Protein AF-A0A7V8XQK3-F1 (afdb_monomer)

Sequence (103 aa):
MTENQSPPPEGLWTGATRRQLLQGGGVLAAGWMLPAAAFDQAGLPQRQVPSKSIYESIGVRPLINARGTVTIVGASRVLPEVKEAMDRASREYVQLDELMEGV

Structure (mmCIF, N/CA/C/O backbone):
data_AF-A0A7V8XQK3-F1
#
_entry.id   AF-A0A7V8XQK3-F1
#
loop_
_atom_site.group_PDB
_atom_site.id
_atom_site.type_symbol
_atom_site.label_atom_id
_atom_site.label_alt_id
_atom_site.label_comp_id
_atom_site.label_asym_id
_atom_site.label_entity_id
_atom_site.label_seq_id
_atom_site.pdbx_PDB_ins_code
_atom_site.Cartn_x
_atom_site.Cartn_y
_atom_site.Cartn_z
_atom_site.occupancy
_atom_site.B_iso_or_equiv
_atom_site.auth_seq_id
_atom_site.auth_comp_id
_atom_site.auth_asym_id
_atom_site.auth_atom_id
_atom_site.pdbx_PDB_model_num
ATOM 1 N N . MET A 1 1 ? 35.742 6.804 -15.413 1.00 46.41 1 MET A N 1
ATOM 2 C CA . MET A 1 1 ? 36.785 7.341 -14.511 1.00 46.41 1 MET A CA 1
ATOM 3 C C . MET A 1 1 ? 36.784 8.846 -14.733 1.00 46.41 1 MET A C 1
ATOM 5 O O . ME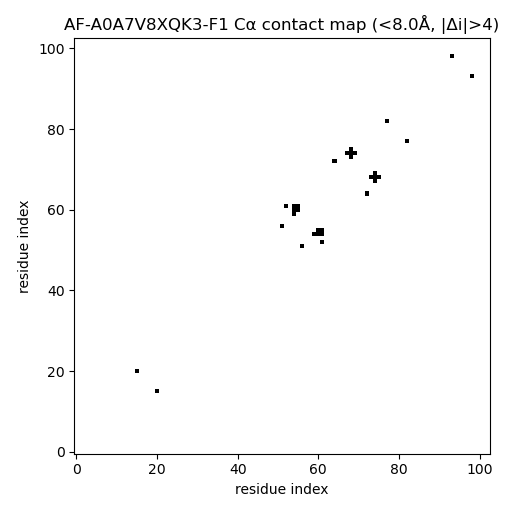T A 1 1 ? 37.294 9.277 -15.748 1.00 46.41 1 MET A O 1
ATOM 9 N N . THR A 1 2 ? 36.027 9.647 -13.995 1.00 45.94 2 THR A N 1
ATOM 10 C CA . THR A 1 2 ? 36.274 9.960 -12.584 1.00 45.94 2 THR A CA 1
ATOM 11 C C . THR A 1 2 ? 34.981 10.346 -11.862 1.00 45.94 2 THR A C 1
ATOM 13 O O . THR A 1 2 ? 34.301 11.309 -12.199 1.00 45.94 2 THR A O 1
ATOM 16 N N . GLU A 1 3 ? 34.678 9.557 -10.842 1.00 50.25 3 GLU A N 1
ATOM 17 C CA . GLU A 1 3 ? 33.836 9.898 -9.705 1.00 50.25 3 GLU A CA 1
ATOM 18 C C . GLU A 1 3 ? 34.603 10.941 -8.875 1.00 50.25 3 GLU A C 1
ATOM 20 O O . GLU A 1 3 ? 35.726 10.672 -8.457 1.00 50.25 3 GLU A O 1
ATOM 25 N N . ASN A 1 4 ? 34.060 12.149 -8.700 1.00 52.28 4 ASN A N 1
ATOM 26 C CA . ASN A 1 4 ? 34.611 13.132 -7.762 1.00 52.28 4 ASN A CA 1
ATOM 27 C C . ASN A 1 4 ? 33.606 13.338 -6.628 1.00 52.28 4 ASN A C 1
ATOM 29 O O . ASN A 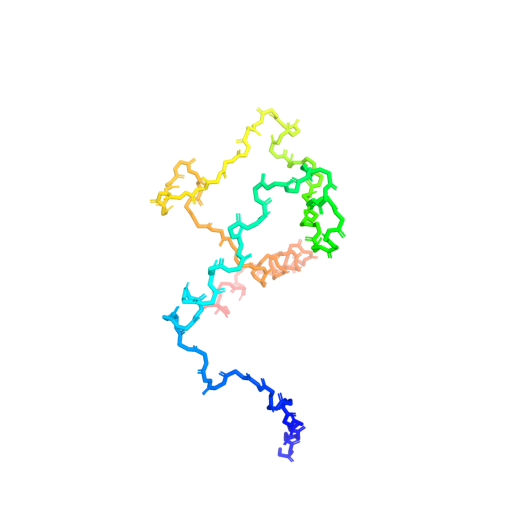1 4 ? 32.741 14.214 -6.672 1.00 52.28 4 ASN A O 1
ATOM 33 N N . GLN A 1 5 ? 33.709 12.443 -5.647 1.00 57.34 5 GLN A N 1
ATOM 34 C CA . GLN A 1 5 ? 33.075 12.538 -4.341 1.00 57.34 5 GLN A CA 1
ATOM 35 C C . GLN A 1 5 ? 33.626 13.756 -3.601 1.00 57.34 5 GLN A C 1
ATOM 37 O O . GLN A 1 5 ? 34.806 13.824 -3.268 1.00 57.34 5 GLN A O 1
ATOM 42 N N . SER A 1 6 ? 32.749 14.713 -3.314 1.00 55.22 6 SER A N 1
ATOM 43 C CA . SER A 1 6 ? 32.991 15.676 -2.242 1.00 55.22 6 SER A CA 1
ATOM 44 C C . SER A 1 6 ? 32.832 14.944 -0.901 1.00 55.22 6 SER A C 1
ATOM 46 O O . SER A 1 6 ? 31.825 14.248 -0.737 1.00 55.22 6 SER A O 1
ATOM 48 N N . PRO A 1 7 ? 33.777 15.049 0.050 1.00 64.75 7 PRO A N 1
ATOM 49 C CA . PRO A 1 7 ? 33.618 14.407 1.349 1.00 64.75 7 PRO A CA 1
ATOM 50 C C . PRO A 1 7 ? 32.464 15.069 2.126 1.00 64.75 7 PRO A C 1
ATOM 52 O O . PRO A 1 7 ? 32.339 16.298 2.102 1.00 64.75 7 PRO A O 1
ATOM 55 N N . PRO A 1 8 ? 31.596 14.297 2.807 1.00 64.56 8 PRO A N 1
ATOM 56 C CA . PRO A 1 8 ? 30.631 14.872 3.736 1.00 64.56 8 PRO A CA 1
ATOM 57 C C . PRO A 1 8 ? 31.375 15.501 4.929 1.00 64.56 8 PRO A C 1
ATOM 59 O O . PRO A 1 8 ? 32.406 14.975 5.344 1.00 64.56 8 PRO A O 1
ATOM 62 N N . PRO A 1 9 ? 30.873 16.606 5.507 1.00 54.78 9 PRO A N 1
ATOM 63 C CA . PRO A 1 9 ? 31.539 17.275 6.619 1.00 54.78 9 PRO A CA 1
ATOM 64 C C . PRO A 1 9 ? 31.611 16.349 7.841 1.00 54.78 9 PRO A C 1
ATOM 66 O O . PRO A 1 9 ? 30.589 16.002 8.439 1.00 54.78 9 PRO A O 1
ATOM 69 N N . GLU A 1 10 ? 32.827 15.962 8.226 1.00 62.44 10 GLU A N 1
ATOM 70 C CA . GLU A 1 10 ? 33.101 15.250 9.473 1.00 62.44 10 GLU A CA 1
ATOM 71 C C . GLU A 1 10 ? 32.822 16.151 10.683 1.00 62.44 10 GLU A C 1
ATOM 73 O O . GLU A 1 10 ? 33.653 16.936 11.136 1.00 62.44 10 GLU A O 1
ATOM 78 N N . GLY A 1 11 ? 31.601 16.031 11.203 1.00 53.00 11 GLY A N 1
ATOM 79 C CA . GLY A 1 11 ? 31.122 16.747 12.375 1.00 53.00 11 GLY A CA 1
ATOM 80 C C . GLY A 1 11 ? 30.688 15.813 13.506 1.00 53.00 11 GLY A C 1
ATOM 81 O O . GLY A 1 11 ? 29.641 15.182 13.431 1.00 53.00 11 GLY A O 1
ATOM 82 N N . LEU A 1 12 ? 31.470 15.834 14.590 1.00 54.66 12 LEU A N 1
ATOM 83 C CA . LEU A 1 12 ? 31.018 15.968 15.989 1.00 54.66 12 LEU A CA 1
ATOM 84 C C . LEU A 1 12 ? 30.414 14.778 16.769 1.00 54.66 12 LEU A C 1
ATOM 86 O O . LEU A 1 12 ? 30.062 14.972 17.932 1.00 54.66 12 LEU A O 1
ATOM 90 N N . TRP A 1 13 ? 30.367 13.547 16.252 1.00 56.75 13 TRP A N 1
ATOM 91 C CA . TRP A 1 13 ? 29.728 12.422 16.974 1.00 56.75 13 TRP A CA 1
ATOM 92 C C . TRP A 1 13 ? 30.661 11.252 17.321 1.00 56.75 13 TRP A C 1
ATOM 94 O O . TRP A 1 13 ? 30.300 10.098 17.115 1.00 56.75 13 TRP A O 1
ATOM 104 N N . THR A 1 14 ? 31.846 11.510 17.882 1.00 62.44 14 THR A N 1
ATOM 105 C CA . THR A 1 14 ? 32.814 10.433 18.206 1.00 62.44 14 THR A CA 1
ATOM 106 C C . THR A 1 14 ? 33.132 10.275 19.698 1.00 62.44 14 THR A C 1
ATOM 108 O O . THR A 1 14 ? 34.180 9.740 20.042 1.00 62.44 14 THR A O 1
ATOM 111 N N . GLY A 1 15 ? 32.258 10.707 20.619 1.00 63.44 15 GLY A N 1
ATOM 112 C CA . GLY A 1 15 ? 32.619 10.649 22.049 1.00 63.44 15 GLY A CA 1
ATOM 113 C C . GLY A 1 15 ? 31.516 10.578 23.103 1.00 63.44 15 GLY A C 1
ATOM 114 O O . GLY A 1 15 ? 31.846 10.483 24.281 1.00 63.44 15 GLY A O 1
ATOM 115 N N . ALA A 1 16 ? 30.229 10.603 22.750 1.00 66.81 16 ALA A N 1
ATOM 116 C CA . ALA A 1 16 ? 29.169 10.563 23.760 1.00 66.81 16 ALA A CA 1
ATOM 117 C C . ALA A 1 16 ? 28.744 9.116 24.063 1.00 66.81 16 ALA A C 1
ATOM 119 O O . ALA A 1 16 ? 28.121 8.442 23.243 1.00 66.81 16 ALA A O 1
ATOM 120 N N . THR A 1 17 ? 29.056 8.628 25.265 1.00 79.88 17 THR A N 1
ATOM 121 C CA . THR A 1 17 ? 28.644 7.282 25.698 1.00 79.88 17 THR A CA 1
ATOM 122 C C . THR A 1 17 ? 27.204 7.325 26.231 1.00 79.88 17 THR A C 1
ATOM 124 O O . THR A 1 17 ? 26.858 8.257 26.953 1.00 79.88 17 THR A O 1
ATOM 127 N N . ARG A 1 18 ? 26.363 6.299 25.986 1.00 72.38 18 ARG A N 1
ATOM 128 C CA . ARG A 1 18 ? 24.962 6.225 26.498 1.00 72.38 18 ARG A CA 1
ATOM 129 C C . ARG A 1 18 ? 24.837 6.558 27.995 1.00 72.38 18 ARG A C 1
ATOM 131 O O . ARG A 1 18 ? 23.871 7.174 28.427 1.00 72.38 18 ARG A O 1
ATOM 138 N N . ARG A 1 19 ? 25.850 6.181 28.779 1.00 71.94 19 ARG A N 1
ATOM 139 C CA . ARG A 1 19 ? 25.966 6.479 30.213 1.00 71.94 19 ARG A CA 1
ATOM 140 C C . ARG A 1 19 ? 26.166 7.970 30.514 1.00 71.94 19 ARG A C 1
ATOM 142 O O . ARG A 1 19 ? 25.562 8.455 31.458 1.00 71.94 19 ARG A O 1
ATOM 149 N N . GLN A 1 20 ? 26.958 8.693 29.721 1.00 67.44 20 GLN A N 1
ATOM 150 C CA . GLN A 1 20 ? 27.131 10.146 29.866 1.00 67.44 20 GLN A CA 1
ATOM 151 C C . GLN A 1 20 ? 25.836 10.896 29.528 1.00 67.44 20 GLN A C 1
ATOM 153 O O . GLN A 1 20 ? 25.508 11.869 30.196 1.00 67.44 20 GLN A O 1
ATOM 158 N N . LEU A 1 21 ? 25.059 10.397 28.559 1.00 70.06 21 LEU A N 1
ATOM 159 C CA . LEU A 1 21 ? 23.734 10.936 28.229 1.00 70.06 21 LEU A CA 1
ATOM 160 C C . LEU A 1 21 ? 22.734 10.777 29.385 1.00 70.06 21 LEU A C 1
ATOM 162 O O . LEU A 1 21 ? 22.009 11.714 29.697 1.00 70.06 21 LEU A O 1
ATOM 166 N N . LEU A 1 22 ? 22.728 9.624 30.062 1.00 71.44 22 LEU A N 1
ATOM 167 C CA . LEU A 1 22 ? 21.863 9.398 31.227 1.00 71.44 22 LEU A CA 1
ATOM 168 C C . LEU A 1 22 ? 22.340 10.161 32.474 1.00 71.44 22 LEU A C 1
ATOM 170 O O . LEU A 1 22 ? 21.519 10.665 33.233 1.00 71.44 22 LEU A O 1
ATOM 174 N N . GLN A 1 23 ? 23.655 10.300 32.667 1.00 66.56 23 GLN A N 1
ATOM 175 C CA . GLN A 1 23 ? 24.231 11.087 33.765 1.00 66.56 23 GLN A CA 1
ATOM 176 C C . GLN A 1 23 ? 23.995 12.598 33.595 1.00 66.56 23 GLN A C 1
ATOM 178 O O . GLN A 1 23 ? 23.840 13.299 34.592 1.00 66.56 23 GLN A O 1
ATOM 183 N N . GLY A 1 24 ? 23.879 13.095 32.358 1.00 60.75 24 GLY A N 1
ATOM 184 C CA . GLY A 1 24 ? 23.462 14.473 32.064 1.00 60.75 24 GLY A CA 1
ATOM 185 C C . GLY A 1 24 ? 21.979 14.772 32.344 1.00 60.75 24 GLY A C 1
ATOM 186 O O . GLY A 1 24 ? 21.576 15.933 32.319 1.00 60.75 24 GLY A O 1
ATOM 187 N N . GLY A 1 25 ? 21.159 13.757 32.647 1.00 58.84 25 GLY A N 1
ATOM 188 C CA . GLY A 1 25 ? 19.711 13.889 32.861 1.00 58.84 25 GLY A CA 1
ATOM 189 C C . GLY A 1 25 ? 19.287 14.545 34.182 1.00 58.84 25 GLY A C 1
ATOM 190 O O . GLY A 1 25 ? 18.109 14.859 34.347 1.00 58.84 25 GLY A O 1
ATOM 191 N N . GLY A 1 26 ? 20.214 14.799 35.114 1.00 57.59 26 GLY A N 1
ATOM 192 C CA . GLY A 1 26 ? 19.900 15.398 36.421 1.00 57.59 26 GLY A CA 1
ATOM 193 C C . GLY A 1 26 ? 19.320 16.819 36.350 1.00 57.59 26 GLY A C 1
ATOM 194 O O . GLY A 1 26 ? 18.591 17.230 37.249 1.00 57.59 26 GLY A O 1
ATOM 195 N N . VAL A 1 27 ? 19.570 17.555 35.262 1.00 56.88 27 VAL A N 1
ATOM 196 C CA . VAL A 1 27 ? 19.099 18.944 35.094 1.00 56.88 27 VAL A CA 1
ATOM 197 C C . VAL A 1 27 ? 17.608 19.021 34.704 1.00 56.88 27 VAL A C 1
ATOM 199 O O . VAL A 1 27 ? 16.987 20.071 34.834 1.00 56.88 27 VAL A O 1
ATOM 202 N N . LEU A 1 28 ? 16.980 17.903 34.309 1.00 58.06 28 LEU A N 1
ATOM 203 C CA . LEU A 1 28 ? 15.544 17.851 33.986 1.00 58.06 28 LEU A CA 1
ATOM 204 C C . LEU A 1 28 ? 14.629 17.774 35.222 1.00 58.06 28 LEU A C 1
ATOM 206 O O . LEU A 1 28 ? 13.412 17.893 35.086 1.00 58.06 28 LEU A O 1
ATOM 210 N N . ALA A 1 29 ? 15.178 17.623 36.433 1.00 56.41 29 ALA A N 1
ATOM 211 C CA . ALA A 1 29 ? 14.381 17.561 37.661 1.00 56.41 29 ALA A CA 1
ATOM 212 C C . ALA A 1 29 ? 13.609 18.867 37.956 1.00 56.41 29 ALA A C 1
ATOM 214 O O . ALA A 1 29 ? 12.569 18.823 38.608 1.00 56.41 29 ALA A O 1
ATOM 215 N N . ALA A 1 30 ? 14.047 20.013 37.418 1.00 56.91 30 ALA A N 1
ATOM 216 C CA . ALA A 1 30 ? 13.316 21.282 37.516 1.00 56.91 30 ALA A CA 1
ATOM 217 C C . ALA A 1 30 ? 12.170 21.421 36.488 1.00 56.91 30 ALA A C 1
ATOM 219 O O . ALA A 1 30 ? 11.321 22.300 36.622 1.00 56.91 30 ALA A O 1
ATOM 220 N N . GLY A 1 31 ? 12.108 20.547 35.474 1.00 57.78 31 GLY A N 1
ATOM 221 C CA . GLY A 1 31 ? 11.114 20.617 34.397 1.00 57.78 31 GLY A CA 1
ATOM 222 C C . GLY A 1 31 ? 9.680 20.298 34.833 1.00 57.78 31 GLY A C 1
ATOM 223 O O . GLY A 1 31 ? 8.740 20.730 34.178 1.00 57.78 31 GLY A O 1
ATOM 224 N N . TRP A 1 32 ? 9.498 19.612 35.967 1.00 60.59 32 TRP A N 1
ATOM 225 C CA . TRP A 1 32 ? 8.178 19.315 36.542 1.00 60.59 32 TRP A CA 1
ATOM 226 C C . TRP A 1 32 ? 7.492 20.541 37.165 1.00 60.59 32 TRP A C 1
ATOM 228 O O . TRP A 1 32 ? 6.288 20.504 37.400 1.00 60.59 32 TRP A O 1
ATOM 238 N N . MET A 1 33 ? 8.240 21.620 37.438 1.00 66.19 33 MET A N 1
ATOM 239 C CA . MET A 1 33 ? 7.695 22.883 37.959 1.00 66.19 33 MET A CA 1
ATOM 240 C C . MET A 1 33 ? 7.362 23.898 36.856 1.00 66.19 33 MET A C 1
ATOM 242 O O . MET A 1 33 ? 6.804 24.955 37.149 1.00 66.19 33 MET A O 1
ATOM 246 N N . LEU A 1 34 ? 7.694 23.605 35.593 1.00 65.38 34 LEU A N 1
ATOM 247 C CA . LEU A 1 34 ? 7.346 24.471 34.471 1.00 65.38 34 LEU A CA 1
ATOM 248 C C . LEU A 1 34 ? 5.882 24.233 34.067 1.00 65.38 34 LEU A C 1
ATOM 250 O O . LEU A 1 34 ? 5.468 23.079 33.931 1.00 65.38 34 LEU A O 1
ATOM 254 N N . PRO A 1 35 ? 5.078 25.293 33.855 1.00 61.81 35 PRO A N 1
ATOM 255 C CA . PRO A 1 35 ? 3.711 25.138 33.373 1.00 61.81 35 PRO A CA 1
ATOM 256 C C . PR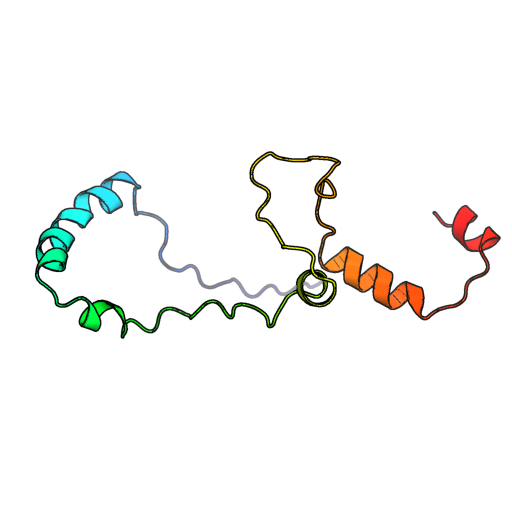O A 1 35 ? 3.717 24.380 32.042 1.00 61.81 35 PRO A C 1
ATOM 258 O O . PRO A 1 35 ? 4.544 24.657 31.176 1.00 61.81 35 PRO A O 1
ATOM 261 N N . ALA A 1 36 ? 2.774 23.451 31.855 1.00 60.81 36 ALA A N 1
ATOM 262 C CA . ALA A 1 36 ? 2.674 22.608 30.656 1.00 60.81 36 ALA A CA 1
ATOM 263 C C . ALA A 1 36 ? 2.680 23.408 29.332 1.00 60.81 36 ALA A C 1
ATOM 265 O O . ALA A 1 36 ? 3.151 22.913 28.313 1.00 60.81 36 ALA A O 1
ATOM 266 N N . ALA A 1 37 ? 2.243 24.671 29.364 1.00 58.69 37 ALA A N 1
ATOM 267 C CA . ALA A 1 37 ? 2.292 25.602 28.236 1.00 58.69 37 ALA A CA 1
ATOM 268 C C . ALA A 1 37 ? 3.719 25.953 27.755 1.00 58.69 37 ALA A C 1
ATOM 270 O O . ALA A 1 37 ? 3.886 26.404 26.626 1.00 58.69 37 ALA A O 1
ATOM 271 N N . ALA A 1 38 ? 4.757 25.736 28.571 1.00 57.62 38 ALA A N 1
ATOM 272 C CA . ALA A 1 38 ? 6.151 25.956 28.181 1.00 57.62 38 ALA A CA 1
ATOM 273 C C . ALA A 1 38 ? 6.713 24.835 27.281 1.00 57.62 38 ALA A C 1
ATOM 275 O O . ALA A 1 38 ? 7.729 25.043 26.620 1.00 57.62 38 ALA A O 1
ATOM 276 N N . PHE A 1 39 ? 6.057 23.667 27.218 1.00 58.06 39 PHE A N 1
ATOM 277 C CA . PHE A 1 39 ? 6.441 22.563 26.325 1.00 58.06 39 PHE A CA 1
ATOM 278 C C . PHE A 1 39 ? 5.901 22.719 24.898 1.00 58.06 39 PHE A C 1
ATOM 280 O O . PHE A 1 39 ? 6.379 22.039 23.993 1.00 58.06 39 PHE A O 1
ATOM 287 N N . ASP A 1 40 ? 4.937 23.616 24.686 1.00 56.50 40 ASP A N 1
ATOM 288 C CA . ASP A 1 40 ? 4.258 23.796 23.397 1.00 56.50 40 ASP A CA 1
ATOM 289 C C . ASP A 1 40 ? 5.109 24.581 22.375 1.00 56.50 40 ASP A C 1
ATOM 291 O O . ASP A 1 40 ? 4.891 24.500 21.172 1.00 56.50 40 ASP A O 1
ATOM 295 N N . GLN A 1 41 ? 6.127 25.317 22.845 1.00 54.16 41 GLN A N 1
ATOM 296 C CA . GLN A 1 41 ? 6.900 26.275 22.037 1.00 54.16 41 GLN A CA 1
ATOM 297 C C . GLN A 1 41 ? 8.310 25.804 21.655 1.00 54.16 41 GLN A C 1
ATOM 299 O O . GLN A 1 41 ? 9.072 26.547 21.033 1.00 54.16 41 GLN A O 1
ATOM 304 N N . ALA A 1 42 ? 8.695 24.572 21.993 1.00 58.47 42 ALA A N 1
ATOM 305 C CA . ALA A 1 42 ? 9.872 23.987 21.368 1.00 58.47 42 ALA A CA 1
ATOM 306 C C . ALA A 1 42 ? 9.469 23.642 19.932 1.00 58.47 42 ALA A C 1
ATOM 308 O O . ALA A 1 42 ? 8.665 22.734 19.744 1.00 58.47 42 ALA A O 1
ATOM 309 N N . GLY A 1 43 ? 9.995 24.374 18.942 1.00 59.06 43 GLY A N 1
ATOM 310 C CA . GLY A 1 43 ? 9.778 24.196 17.496 1.00 59.06 43 GLY A CA 1
ATOM 311 C C . GLY A 1 43 ? 10.272 22.853 16.942 1.00 59.06 43 GLY A C 1
ATOM 312 O O . GLY A 1 43 ? 10.923 22.794 15.900 1.00 59.06 43 GLY A O 1
ATOM 313 N N . LEU A 1 44 ? 9.988 21.768 17.658 1.00 66.00 44 LEU A N 1
ATOM 314 C CA . LEU A 1 44 ? 10.118 20.403 17.216 1.00 66.00 44 LEU A CA 1
ATOM 315 C C . LEU A 1 44 ? 9.281 20.267 15.945 1.00 66.00 44 LEU A C 1
ATOM 317 O O . LEU A 1 44 ? 8.133 20.720 15.920 1.00 66.00 44 LEU A O 1
ATOM 321 N N . PRO A 1 45 ? 9.836 19.665 14.884 1.00 62.91 45 PRO A N 1
ATOM 322 C CA . PRO A 1 45 ? 9.099 19.461 13.653 1.00 62.91 45 PRO A CA 1
ATOM 323 C C . PRO A 1 45 ? 7.847 18.648 13.978 1.00 62.91 45 PRO A C 1
ATOM 325 O O . PRO A 1 45 ? 7.923 17.453 14.269 1.00 62.91 45 PRO A O 1
ATOM 328 N N . GLN A 1 46 ? 6.692 19.316 13.955 1.00 62.41 46 GLN A N 1
ATOM 329 C CA . GLN A 1 46 ? 5.394 18.671 14.060 1.00 62.41 46 GLN A CA 1
ATOM 330 C C . GLN A 1 46 ? 5.330 17.671 12.910 1.00 62.41 46 GLN A C 1
ATOM 332 O O . GLN A 1 46 ? 5.321 18.046 11.733 1.00 62.41 46 GLN A O 1
ATOM 337 N N . ARG A 1 47 ? 5.376 16.380 13.251 1.00 68.19 47 ARG A N 1
ATOM 338 C CA . ARG A 1 47 ? 5.229 15.295 12.287 1.00 68.19 47 ARG A CA 1
ATOM 339 C C . ARG A 1 47 ? 3.885 15.523 11.610 1.00 68.19 47 ARG A C 1
ATOM 341 O O . ARG A 1 47 ? 2.853 15.332 12.241 1.00 68.19 47 ARG A O 1
ATOM 348 N N . GLN A 1 48 ? 3.910 15.947 10.350 1.00 62.19 48 GLN A N 1
ATOM 349 C CA . GLN A 1 48 ? 2.704 16.094 9.546 1.00 62.19 48 GLN A CA 1
ATOM 350 C C . GLN A 1 48 ? 1.995 14.744 9.539 1.00 62.19 48 GLN A C 1
ATOM 352 O O . GLN A 1 48 ? 2.469 13.773 8.944 1.00 62.19 48 GLN A O 1
ATOM 357 N N . VAL A 1 49 ? 0.900 14.667 10.289 1.00 61.47 49 VAL A N 1
ATOM 358 C CA . VAL A 1 49 ? 0.001 13.527 10.240 1.00 61.47 49 VAL A CA 1
ATOM 359 C C . VAL A 1 49 ? -0.717 13.672 8.904 1.00 61.47 49 VAL A C 1
ATOM 361 O O . VAL A 1 49 ? -1.364 14.701 8.692 1.00 61.47 49 VAL A O 1
ATOM 364 N N . PRO A 1 50 ? -0.544 12.731 7.962 1.00 67.31 50 PRO A N 1
ATOM 365 C CA . PRO A 1 50 ? -1.225 12.826 6.684 1.00 67.31 50 PRO A CA 1
ATOM 366 C C . PRO A 1 50 ? -2.734 12.944 6.908 1.00 67.31 50 PRO A C 1
ATOM 368 O O . PRO A 1 50 ? -3.279 12.408 7.878 1.00 67.31 50 PRO A O 1
ATOM 371 N N . SER A 1 51 ? -3.394 13.666 6.002 1.00 66.69 51 SER A N 1
ATOM 372 C CA . SER A 1 51 ? -4.851 13.725 5.915 1.00 66.69 51 SER A CA 1
ATOM 373 C C . SER A 1 51 ? -5.440 12.308 5.914 1.00 66.69 51 SER A C 1
ATOM 375 O O . SER A 1 51 ? -4.764 11.356 5.520 1.00 66.69 51 SER A O 1
ATOM 377 N N . LYS A 1 52 ? -6.675 12.180 6.424 1.00 77.38 52 LYS A N 1
ATOM 378 C CA . LYS A 1 52 ? -7.386 10.913 6.691 1.00 77.38 52 LYS A CA 1
ATOM 379 C C . LYS A 1 52 ? -7.010 9.783 5.723 1.00 77.38 52 LYS A C 1
ATOM 381 O O . LYS A 1 52 ? -7.009 9.972 4.507 1.00 77.38 52 LYS A O 1
ATOM 386 N N . SER A 1 53 ? -6.720 8.602 6.268 1.00 87.25 53 SER A N 1
ATOM 387 C CA . SER A 1 53 ? -6.342 7.427 5.474 1.00 87.25 53 SER A CA 1
ATOM 388 C C . SER A 1 53 ? -7.439 7.072 4.463 1.00 87.25 53 SER A C 1
ATOM 390 O O . SER A 1 53 ? -8.622 7.160 4.779 1.00 87.25 53 SER A O 1
ATOM 392 N N . ILE A 1 5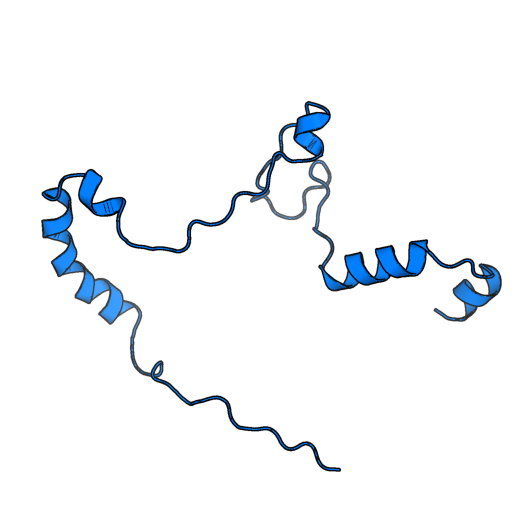4 ? -7.067 6.570 3.278 1.00 91.56 54 ILE A N 1
ATOM 393 C CA . ILE A 1 54 ? -8.029 6.003 2.310 1.00 91.56 54 ILE A CA 1
ATOM 394 C C . ILE A 1 54 ? -8.870 4.894 2.963 1.00 91.56 54 ILE A C 1
ATOM 396 O O . ILE A 1 54 ? -10.041 4.728 2.651 1.00 91.56 54 ILE A O 1
ATOM 400 N N . TYR A 1 55 ? -8.309 4.157 3.922 1.00 92.50 55 TYR A N 1
ATOM 401 C CA . TYR A 1 55 ? -9.069 3.152 4.660 1.00 92.50 55 TYR A CA 1
ATOM 402 C C . TYR A 1 55 ? -10.150 3.782 5.552 1.00 92.50 55 TYR A C 1
ATOM 404 O O . TYR A 1 55 ? -11.249 3.245 5.651 1.00 92.50 55 TYR A O 1
ATOM 412 N N . GLU A 1 56 ? -9.900 4.960 6.129 1.00 93.88 56 GLU A N 1
ATOM 413 C CA . GLU A 1 56 ? -10.895 5.659 6.951 1.00 93.88 56 GLU A CA 1
ATOM 414 C C . GLU A 1 56 ? -12.074 6.168 6.117 1.00 93.88 56 GLU A C 1
ATOM 416 O O . GLU A 1 56 ? -13.196 6.196 6.622 1.00 93.88 56 GLU A O 1
ATOM 421 N N . SER A 1 57 ? -11.864 6.525 4.841 1.00 92.50 57 SER A N 1
ATOM 422 C CA . SER A 1 57 ? -12.966 6.946 3.963 1.00 92.50 57 SER A CA 1
ATOM 423 C C . SER A 1 57 ? -13.928 5.804 3.623 1.00 92.50 57 SER A C 1
ATOM 425 O O . SER A 1 57 ? -15.106 6.061 3.389 1.00 92.50 57 SER A O 1
ATOM 427 N N . ILE A 1 58 ? -13.459 4.551 3.672 1.00 95.06 58 ILE A N 1
ATOM 428 C CA . ILE A 1 58 ? -14.287 3.343 3.524 1.00 95.06 58 ILE A CA 1
ATOM 429 C C . ILE A 1 58 ? -14.717 2.739 4.875 1.00 95.06 58 ILE A C 1
ATOM 431 O O . ILE A 1 58 ? -15.174 1.600 4.927 1.00 95.06 58 ILE A O 1
ATOM 435 N N . GLY A 1 59 ? -14.569 3.477 5.983 1.00 94.19 59 GLY A N 1
ATOM 436 C CA . GLY A 1 59 ? -14.990 3.041 7.322 1.00 94.19 59 GLY A CA 1
ATOM 437 C C . GLY A 1 59 ? -14.062 2.022 7.997 1.00 94.19 59 GLY A C 1
ATOM 438 O O . GLY A 1 59 ? -14.415 1.455 9.031 1.00 94.19 59 GLY A O 1
ATOM 439 N N . VAL A 1 60 ? -12.869 1.789 7.446 1.00 95.44 60 VAL A N 1
ATOM 440 C CA . VAL A 1 60 ? -11.867 0.862 7.987 1.00 95.44 60 VAL A CA 1
ATOM 441 C C . VAL A 1 60 ? -10.852 1.625 8.838 1.00 95.44 60 VAL A C 1
ATOM 443 O O . VAL A 1 60 ? -10.237 2.591 8.396 1.00 95.44 60 VAL A O 1
ATOM 446 N N . ARG A 1 61 ? -10.632 1.165 10.074 1.00 93.69 61 ARG A N 1
ATOM 447 C CA . ARG A 1 61 ? -9.691 1.785 11.017 1.00 93.69 61 ARG A CA 1
ATOM 448 C C . ARG A 1 61 ? -8.244 1.341 10.741 1.00 93.69 61 ARG A C 1
ATOM 450 O O . ARG A 1 61 ? -7.957 0.150 10.887 1.00 93.69 61 ARG A O 1
ATOM 457 N N . PRO A 1 62 ? -7.313 2.262 10.430 1.00 92.88 62 PRO A N 1
ATOM 458 C CA . PRO A 1 62 ? -5.892 1.945 10.335 1.00 92.88 62 PRO A CA 1
ATOM 459 C C . PRO A 1 62 ? -5.326 1.510 11.690 1.00 92.88 62 PRO A C 1
ATOM 461 O O . PRO A 1 62 ? -5.783 1.953 12.746 1.00 92.88 62 PRO A O 1
ATOM 464 N N . LEU A 1 63 ? -4.300 0.660 11.670 1.00 93.00 63 LEU A N 1
ATOM 465 C CA . LEU A 1 63 ? -3.632 0.185 12.881 1.00 93.00 63 LEU A CA 1
ATOM 466 C C . LEU A 1 63 ? -2.110 0.202 12.727 1.00 93.00 63 LEU A C 1
ATOM 468 O O . LEU A 1 63 ? -1.581 0.099 11.620 1.00 93.00 63 LEU A O 1
ATOM 472 N N . ILE A 1 64 ? -1.406 0.313 13.853 1.00 92.31 64 ILE A N 1
ATOM 473 C CA . ILE A 1 64 ? 0.051 0.172 13.915 1.00 92.31 64 ILE A CA 1
ATOM 474 C C . ILE A 1 64 ? 0.365 -1.300 14.174 1.00 92.31 64 ILE A C 1
ATOM 476 O O . ILE A 1 64 ? 0.009 -1.845 15.219 1.00 92.31 64 ILE A O 1
ATOM 480 N N . ASN A 1 65 ? 1.028 -1.950 13.220 1.00 94.06 65 ASN A N 1
ATOM 481 C CA . ASN A 1 65 ? 1.442 -3.336 13.378 1.00 94.06 65 ASN A CA 1
ATOM 482 C C . ASN A 1 65 ? 2.773 -3.417 14.146 1.00 94.06 65 ASN A C 1
ATOM 484 O O . ASN A 1 65 ? 3.810 -3.011 13.630 1.00 94.06 65 ASN A O 1
ATOM 488 N N . ALA A 1 66 ? 2.728 -3.976 15.358 1.00 94.81 66 ALA A N 1
ATOM 489 C CA . ALA A 1 66 ? 3.890 -4.258 16.208 1.00 94.81 66 ALA A CA 1
ATOM 490 C C . ALA A 1 66 ? 4.030 -5.759 16.548 1.00 94.81 66 ALA A C 1
ATOM 492 O O . ALA A 1 66 ? 4.734 -6.124 17.485 1.00 94.81 66 ALA A O 1
ATOM 493 N N . ARG A 1 67 ? 3.334 -6.638 15.807 1.00 95.75 67 ARG A N 1
ATOM 494 C CA . ARG A 1 67 ? 3.363 -8.102 15.997 1.00 95.75 67 ARG A CA 1
ATOM 495 C C . ARG A 1 67 ? 4.303 -8.812 15.006 1.00 95.75 67 ARG A C 1
ATOM 497 O O . ARG A 1 67 ? 4.559 -9.999 15.159 1.00 95.75 67 ARG A O 1
ATOM 504 N N . GLY A 1 68 ? 4.822 -8.106 14.001 1.00 94.38 68 GLY A N 1
ATOM 505 C CA . GLY A 1 68 ? 5.626 -8.684 12.916 1.00 94.38 68 GLY A CA 1
ATOM 506 C C . GLY A 1 68 ? 4.797 -8.933 11.653 1.00 94.38 68 GLY A C 1
ATOM 507 O O . GLY A 1 68 ? 3.839 -8.211 11.384 1.00 94.38 68 GLY A O 1
ATOM 508 N N . THR A 1 69 ? 5.155 -9.939 10.855 1.00 95.88 69 THR A N 1
ATOM 509 C CA . THR A 1 69 ? 4.507 -10.243 9.568 1.00 95.88 69 THR A CA 1
ATOM 510 C C . THR A 1 69 ? 3.217 -11.038 9.766 1.00 95.88 69 THR A C 1
ATOM 512 O O . THR A 1 69 ? 3.197 -12.265 9.768 1.00 95.88 69 THR A O 1
ATOM 515 N N . VAL A 1 70 ? 2.107 -10.323 9.950 1.00 96.94 70 VAL A N 1
ATOM 516 C CA . VAL A 1 70 ? 0.794 -10.928 10.212 1.00 96.94 70 VAL A CA 1
ATOM 517 C C . VAL A 1 70 ? -0.077 -10.879 8.961 1.00 96.94 70 VAL A C 1
ATOM 519 O O . VAL A 1 70 ? -0.394 -9.797 8.467 1.00 96.94 70 VAL A O 1
ATO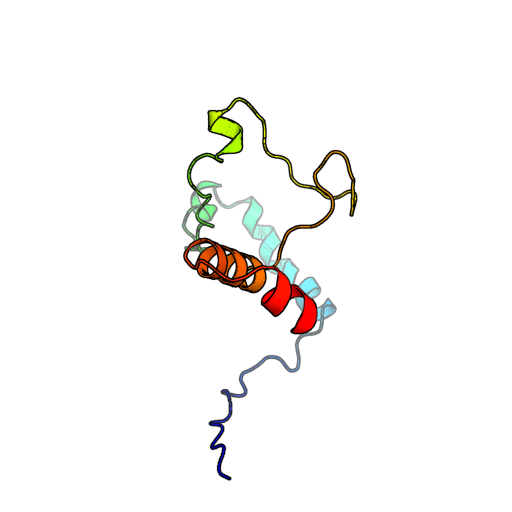M 522 N N . THR A 1 71 ? -0.540 -12.041 8.498 1.00 96.12 71 THR A N 1
ATOM 523 C CA . THR A 1 71 ? -1.351 -12.183 7.277 1.00 96.12 71 THR A CA 1
ATOM 524 C C . THR A 1 71 ? -2.621 -11.331 7.293 1.00 96.12 71 THR A C 1
ATOM 526 O O . THR A 1 71 ? -2.875 -10.612 6.333 1.00 96.12 71 THR A O 1
ATOM 529 N N . ILE A 1 72 ? -3.381 -11.321 8.399 1.00 96.12 72 ILE A N 1
ATOM 530 C CA . ILE A 1 72 ? -4.642 -10.553 8.493 1.00 96.12 72 ILE A CA 1
ATOM 531 C C . ILE A 1 72 ? -4.437 -9.027 8.407 1.00 96.12 72 ILE A C 1
ATOM 533 O O . ILE A 1 72 ? -5.386 -8.289 8.179 1.00 96.12 72 ILE A O 1
ATOM 537 N N . VAL A 1 73 ? -3.200 -8.546 8.586 1.00 94.31 73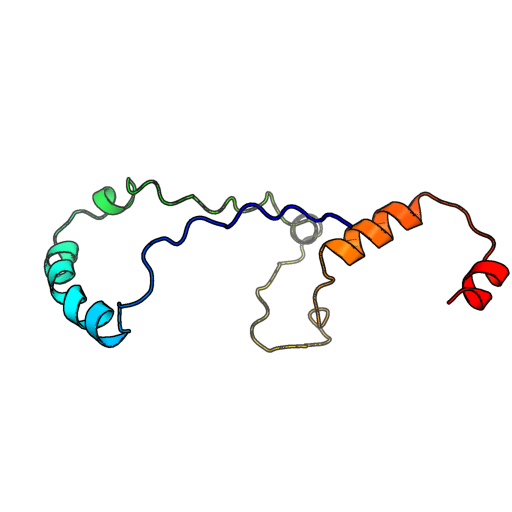 VAL A N 1
ATOM 538 C CA . VAL A 1 73 ? -2.828 -7.119 8.542 1.00 94.31 73 VAL A CA 1
ATOM 539 C C . VAL A 1 73 ? -2.020 -6.793 7.271 1.00 94.31 73 VAL A C 1
ATOM 541 O O . VAL A 1 73 ? -1.440 -5.720 7.147 1.00 94.31 73 VAL A O 1
ATOM 544 N N . GLY A 1 74 ? -1.958 -7.715 6.306 1.00 93.25 74 GLY A N 1
ATOM 545 C CA . GLY A 1 74 ? -1.245 -7.503 5.043 1.00 93.25 74 GLY A CA 1
ATOM 546 C C . GLY A 1 74 ? 0.266 -7.748 5.107 1.00 93.25 74 GLY A C 1
ATOM 547 O O . GLY A 1 74 ? 0.983 -7.309 4.217 1.00 93.25 74 GLY A O 1
ATOM 548 N N . ALA A 1 75 ? 0.754 -8.456 6.132 1.00 94.31 75 ALA A N 1
ATOM 549 C CA . ALA A 1 75 ? 2.152 -8.857 6.300 1.00 94.31 75 ALA A CA 1
ATOM 550 C C . ALA A 1 75 ? 3.162 -7.689 6.260 1.00 94.31 75 ALA A C 1
ATOM 552 O O . ALA A 1 75 ? 3.372 -7.035 7.284 1.00 94.31 75 ALA A O 1
ATOM 553 N N . SER A 1 76 ? 3.796 -7.451 5.109 1.00 93.50 76 SER A N 1
ATOM 554 C CA . SER A 1 76 ?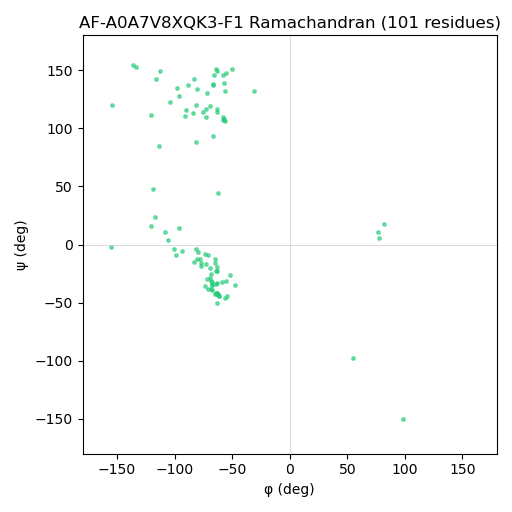 4.901 -6.503 4.916 1.00 93.50 76 SER A CA 1
ATOM 555 C C . SER A 1 76 ? 4.493 -5.325 4.034 1.00 93.50 76 SER A C 1
ATOM 557 O O . SER A 1 76 ? 3.675 -5.453 3.126 1.00 93.50 76 SER A O 1
ATOM 559 N N . ARG A 1 77 ? 5.100 -4.156 4.267 1.00 93.06 77 ARG A N 1
ATOM 560 C CA . ARG A 1 77 ? 4.873 -2.966 3.433 1.00 93.06 77 ARG A CA 1
ATOM 561 C C . ARG A 1 77 ? 5.843 -2.947 2.256 1.00 93.06 77 ARG A C 1
ATOM 563 O O . ARG A 1 77 ? 7.036 -3.157 2.437 1.00 93.06 77 ARG A O 1
ATOM 570 N N . VAL A 1 78 ? 5.322 -2.608 1.081 1.00 94.75 78 VAL A N 1
ATOM 571 C CA . VAL A 1 78 ? 6.118 -2.402 -0.135 1.00 94.75 78 VAL A CA 1
ATOM 572 C C . VAL A 1 78 ? 7.027 -1.176 0.023 1.00 94.75 78 VAL A C 1
ATOM 574 O O . VAL A 1 78 ? 6.587 -0.133 0.534 1.00 94.75 78 VAL A O 1
ATOM 577 N N . LEU A 1 79 ? 8.277 -1.317 -0.423 1.00 96.12 79 LEU A N 1
ATOM 578 C CA . LEU A 1 79 ? 9.292 -0.264 -0.438 1.00 96.12 79 LEU A CA 1
ATOM 579 C C . LEU A 1 79 ? 8.876 0.906 -1.359 1.00 96.12 79 LEU A C 1
ATOM 581 O O . LEU A 1 79 ? 8.142 0.680 -2.325 1.00 96.12 79 LEU A O 1
ATOM 585 N N . PRO A 1 80 ? 9.279 2.159 -1.072 1.00 95.62 80 PRO A N 1
ATOM 586 C CA . PRO A 1 80 ? 8.925 3.317 -1.900 1.00 95.62 80 PRO A CA 1
ATOM 587 C C . PRO A 1 80 ? 9.301 3.166 -3.381 1.00 95.62 80 PRO A C 1
ATOM 589 O O . PRO A 1 80 ? 8.465 3.422 -4.242 1.00 95.62 80 PRO A O 1
ATOM 592 N N . GLU A 1 81 ? 10.503 2.675 -3.668 1.00 96.31 81 GLU A N 1
ATOM 593 C CA . GLU A 1 81 ? 11.030 2.476 -5.021 1.00 96.31 81 GLU A CA 1
ATOM 594 C C . GLU A 1 81 ? 10.227 1.441 -5.819 1.00 96.31 81 GLU A C 1
ATOM 596 O O . GLU A 1 81 ? 10.001 1.605 -7.017 1.00 96.31 81 GLU A O 1
ATOM 601 N N . VAL A 1 82 ? 9.708 0.407 -5.149 1.00 97.50 82 VAL A N 1
ATOM 602 C CA . VAL A 1 82 ? 8.850 -0.598 -5.788 1.00 97.50 82 VAL A CA 1
ATOM 603 C C . VAL A 1 82 ? 7.488 0.007 -6.128 1.00 97.50 82 VAL A C 1
ATOM 605 O O . VAL A 1 82 ? 6.955 -0.265 -7.199 1.00 97.50 82 VAL A O 1
ATOM 608 N N . LYS A 1 83 ? 6.934 0.877 -5.271 1.00 97.06 83 LYS A N 1
ATOM 609 C CA . LYS A 1 83 ? 5.673 1.578 -5.577 1.00 97.06 83 LYS A CA 1
ATOM 610 C C . LYS A 1 83 ? 5.817 2.493 -6.785 1.00 97.06 83 LYS A C 1
ATOM 612 O O . LYS A 1 83 ? 4.923 2.524 -7.619 1.00 97.06 83 LYS A O 1
ATOM 617 N N . GLU A 1 84 ? 6.930 3.212 -6.879 1.00 97.25 84 GLU A N 1
ATOM 618 C CA . GLU A 1 84 ? 7.224 4.066 -8.029 1.00 97.25 84 GLU A CA 1
ATOM 619 C C . GLU A 1 84 ? 7.399 3.245 -9.314 1.00 97.25 84 GLU A C 1
ATOM 621 O O . GLU A 1 84 ? 6.868 3.612 -10.360 1.00 97.25 84 GLU A O 1
ATOM 626 N N . ALA A 1 85 ? 8.097 2.107 -9.246 1.00 97.00 85 ALA A N 1
ATOM 627 C CA . ALA A 1 85 ? 8.225 1.198 -10.384 1.00 97.00 85 ALA A CA 1
ATOM 628 C C . ALA A 1 85 ? 6.863 0.647 -10.838 1.00 97.00 85 ALA A C 1
ATOM 630 O O . ALA A 1 85 ? 6.575 0.657 -12.032 1.00 97.00 85 ALA A O 1
ATOM 631 N N . MET A 1 86 ? 6.007 0.233 -9.898 1.00 97.44 86 MET A N 1
ATOM 632 C CA . MET A 1 86 ? 4.647 -0.228 -10.198 1.00 97.44 86 MET A CA 1
ATOM 633 C C . MET A 1 86 ? 3.786 0.876 -10.825 1.00 97.44 86 MET A C 1
ATOM 635 O O . MET A 1 86 ? 3.071 0.612 -11.788 1.00 97.44 86 MET A O 1
ATOM 639 N N . ASP A 1 87 ? 3.862 2.109 -10.311 1.00 97.50 87 ASP A N 1
ATOM 640 C CA . ASP A 1 87 ? 3.109 3.245 -10.858 1.00 97.50 87 ASP A CA 1
ATOM 641 C C . ASP A 1 87 ? 3.538 3.569 -12.294 1.00 97.50 87 ASP A C 1
ATOM 643 O O . ASP A 1 87 ? 2.682 3.759 -13.159 1.00 97.50 87 ASP A O 1
ATOM 647 N N . ARG A 1 88 ? 4.848 3.556 -12.577 1.00 97.50 88 ARG A N 1
ATOM 648 C CA . ARG A 1 88 ? 5.366 3.734 -13.943 1.00 97.50 88 ARG A CA 1
ATOM 649 C C . ARG A 1 88 ? 4.915 2.607 -14.869 1.00 97.50 88 ARG A C 1
ATOM 651 O O . ARG A 1 88 ? 4.332 2.889 -15.911 1.00 97.50 88 ARG A O 1
ATOM 658 N N . ALA A 1 89 ? 5.097 1.353 -14.451 1.00 96.50 89 ALA A N 1
ATOM 659 C CA . ALA A 1 89 ? 4.713 0.183 -15.240 1.00 96.50 89 ALA A CA 1
ATOM 660 C C . ALA A 1 89 ? 3.211 0.154 -15.574 1.00 96.50 89 ALA A C 1
ATOM 662 O O . ALA A 1 89 ? 2.830 -0.295 -16.648 1.00 96.50 89 ALA A O 1
ATOM 663 N N . SER A 1 90 ? 2.348 0.682 -14.696 1.00 97.00 90 SER A N 1
ATOM 664 C CA . SER A 1 90 ? 0.893 0.702 -14.918 1.00 97.00 90 SER A CA 1
ATOM 665 C C . SER A 1 90 ? 0.427 1.560 -16.105 1.00 97.00 90 SER A C 1
ATOM 667 O O . SER A 1 90 ? -0.736 1.474 -16.501 1.00 97.00 90 SER A O 1
ATOM 669 N N . ARG A 1 91 ? 1.306 2.400 -16.665 1.00 97.31 91 ARG A N 1
ATOM 670 C CA . ARG A 1 91 ? 0.987 3.360 -17.736 1.00 97.31 91 ARG A CA 1
ATOM 671 C C . ARG A 1 91 ? 1.405 2.879 -19.127 1.00 97.31 91 ARG A C 1
ATOM 673 O O . ARG A 1 91 ? 1.141 3.575 -20.105 1.00 97.31 91 ARG A O 1
ATOM 680 N N . GLU A 1 92 ? 2.059 1.727 -19.214 1.00 97.06 92 GLU A N 1
ATOM 681 C CA . GLU A 1 92 ? 2.633 1.184 -20.443 1.00 97.06 92 GLU A CA 1
ATOM 682 C C . GLU A 1 92 ? 1.933 -0.129 -20.817 1.00 97.06 92 GLU A C 1
ATOM 684 O O . GLU A 1 92 ? 1.584 -0.935 -19.956 1.00 97.06 92 GLU A O 1
ATOM 689 N N . TYR A 1 93 ? 1.719 -0.348 -22.115 1.00 96.81 93 TYR A N 1
ATOM 690 C CA . TYR A 1 93 ? 1.266 -1.638 -22.634 1.00 96.81 93 TYR A CA 1
ATOM 691 C C . TYR A 1 93 ? 2.475 -2.418 -23.138 1.00 96.81 93 TYR A C 1
ATOM 693 O O . TYR A 1 93 ? 3.304 -1.869 -23.861 1.00 96.81 93 TYR A O 1
ATOM 701 N N . VAL A 1 94 ? 2.552 -3.700 -22.786 1.00 96.12 94 VAL A N 1
ATOM 702 C CA . VAL A 1 94 ? 3.642 -4.595 -23.192 1.00 96.12 94 VAL A CA 1
ATOM 703 C C . VAL A 1 94 ? 3.080 -5.918 -23.698 1.00 96.12 94 VAL A C 1
ATOM 705 O O . VAL A 1 94 ? 2.001 -6.342 -23.274 1.00 96.12 94 VAL A O 1
ATOM 708 N N . GLN A 1 95 ? 3.817 -6.581 -24.586 1.00 97.31 95 GLN A N 1
ATOM 709 C CA . GLN A 1 95 ? 3.509 -7.951 -24.978 1.00 97.31 95 GLN A CA 1
ATOM 710 C C . GLN A 1 95 ? 3.933 -8.892 -23.846 1.00 97.31 95 GLN A C 1
ATOM 712 O O . GLN A 1 95 ? 5.116 -9.002 -23.530 1.00 97.31 95 GLN A O 1
ATOM 717 N N . LEU A 1 96 ? 2.961 -9.549 -23.205 1.00 96.75 96 LEU A N 1
ATOM 718 C CA . LEU A 1 96 ? 3.209 -10.323 -21.981 1.00 96.75 96 LEU A CA 1
ATOM 719 C C . LEU A 1 96 ? 4.155 -11.510 -22.197 1.00 96.75 96 LEU A C 1
ATOM 721 O O . LEU A 1 96 ? 4.938 -11.807 -21.301 1.00 96.75 96 LEU A O 1
ATOM 725 N N .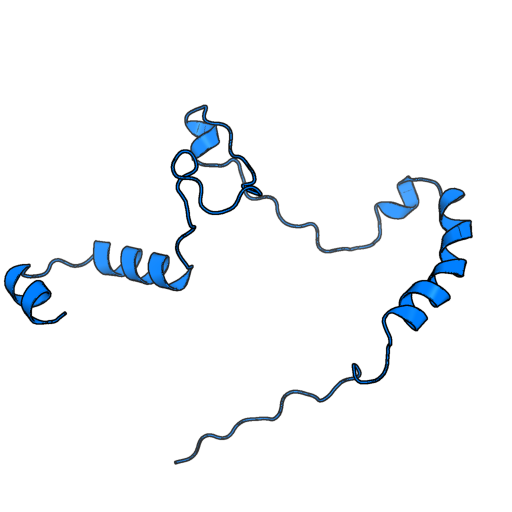 ASP A 1 97 ? 4.122 -12.140 -23.373 1.00 97.31 97 ASP A N 1
ATOM 726 C CA . ASP A 1 97 ? 5.024 -13.251 -23.699 1.00 97.31 97 ASP A CA 1
ATOM 727 C C . ASP A 1 97 ? 6.494 -12.799 -23.708 1.00 97.31 97 ASP A C 1
ATOM 729 O O . ASP A 1 97 ? 7.354 -13.463 -23.138 1.00 97.31 97 ASP A O 1
ATOM 733 N N . GLU A 1 98 ? 6.779 -11.627 -24.289 1.00 97.25 98 GLU A N 1
ATOM 734 C CA . GLU A 1 98 ? 8.133 -11.057 -24.324 1.00 97.25 98 GLU A CA 1
ATOM 735 C C . GLU A 1 98 ? 8.598 -10.619 -22.931 1.00 97.25 98 GLU A C 1
ATOM 737 O O . GLU A 1 98 ? 9.759 -10.809 -22.574 1.00 97.25 98 GLU A O 1
ATOM 742 N N . LEU A 1 99 ? 7.688 -10.065 -22.120 1.00 96.19 99 LEU A N 1
ATOM 743 C CA . LEU A 1 99 ? 7.985 -9.694 -20.737 1.00 96.19 99 LEU A CA 1
ATOM 744 C C . LEU A 1 99 ? 8.385 -10.914 -19.899 1.00 96.19 99 LEU A C 1
ATOM 746 O O . LEU A 1 99 ? 9.329 -10.815 -19.124 1.00 96.19 99 LEU A O 1
ATOM 750 N N . MET A 1 100 ? 7.661 -12.032 -20.029 1.00 95.00 100 MET A N 1
ATOM 751 C CA . MET A 1 100 ? 7.931 -13.249 -19.255 1.00 95.00 100 MET A CA 1
ATOM 752 C C . MET A 1 100 ? 9.261 -13.909 -19.627 1.00 95.00 100 MET A C 1
ATOM 754 O O . MET A 1 100 ? 9.892 -14.484 -18.751 1.00 95.00 100 MET A O 1
ATOM 758 N N . GLU A 1 101 ? 9.695 -13.819 -20.886 1.00 96.81 101 GLU A N 1
ATOM 759 C CA . GLU A 1 101 ? 11.019 -14.300 -21.316 1.00 96.81 101 GLU A CA 1
ATOM 760 C C . GLU A 1 101 ? 12.157 -13.397 -20.804 1.00 96.81 101 GLU A C 1
ATOM 762 O O . GLU A 1 101 ? 13.277 -13.851 -20.582 1.00 96.81 101 GLU A O 1
ATOM 767 N N . GLY A 1 102 ? 11.884 -12.101 -20.622 1.00 92.38 102 GLY A N 1
ATOM 768 C CA . GLY A 1 102 ? 12.878 -11.107 -20.217 1.00 92.38 102 GLY A CA 1
ATOM 769 C C . GLY A 1 102 ? 13.197 -11.037 -18.716 1.00 92.38 102 GLY A C 1
ATOM 770 O O . GLY A 1 102 ? 14.061 -10.236 -18.345 1.00 92.38 102 GLY A O 1
ATOM 771 N N . VAL A 1 103 ? 12.514 -11.810 -17.861 1.00 87.94 103 VAL A N 1
ATOM 772 C CA . VAL A 1 103 ? 12.661 -11.806 -16.385 1.00 87.94 103 VAL A CA 1
ATOM 773 C C . VAL A 1 103 ? 13.055 -13.168 -15.833 1.00 87.94 103 VAL A C 1
ATOM 775 O O . VAL A 1 103 ? 13.836 -13.168 -14.853 1.00 87.94 103 VAL A O 1
#

pLDDT: mean 78.0, std 17.66, range [45.94, 97.5]

Mean predicted aligned error: 16.69 Å

Solvent-accessible surface area (backbone atoms only — not comparable to full-atom values): 7325 Å² total; per-residue (Å²): 140,80,87,81,81,76,80,77,84,92,72,94,83,87,78,83,48,76,65,57,59,59,65,62,50,70,73,56,71,63,57,81,77,52,61,76,77,69,67,72,72,61,85,64,81,77,76,80,73,74,75,80,52,77,50,50,78,73,74,38,83,86,79,86,84,86,87,62,79,41,73,97,77,60,40,72,83,82,53,71,70,58,52,53,52,51,58,58,54,72,78,60,88,76,63,64,72,62,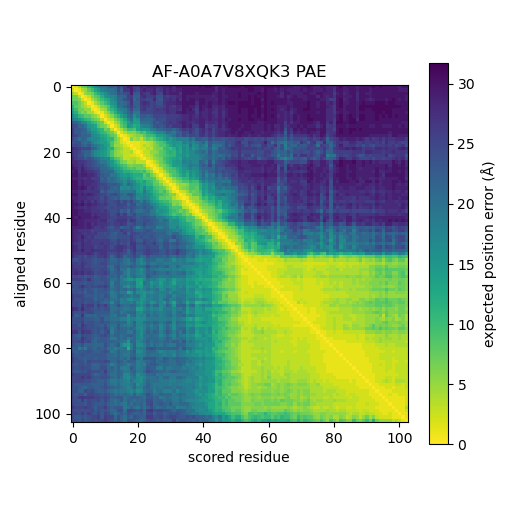54,63,74,73,109

Radius of gyration: 24.76 Å; Cα contacts (8 Å, |Δi|>4): 16; chains: 1; bounding box: 52×41×63 Å

Foldseek 3Di:
DDDDDDDDDPDDDDDDDPVNVVVVCPVCPCVVVDPPVVVVPPPDPPPPPDDDDPCVVVVHDDDDDPPAQDVVNPGDDDDPVVVVVVVVVVVDDDDVVVVVVVD

Secondary structure (DSSP, 8-state):
----PPPP---S-SS--HHHHHHGGGGGGGGGGS-GGGGTTS------PPSS-HHHHTTPPP----SSS-GGGTSSPPPHHHHHHHHHHTT----HHHHHHT-